Protein AF-A0A7S1E2U8-F1 (afdb_monomer_lite)

Structure (mmCIF, N/CA/C/O backbone):
data_AF-A0A7S1E2U8-F1
#
_entry.id   AF-A0A7S1E2U8-F1
#
loop_
_atom_site.group_PDB
_atom_site.id
_atom_site.type_symbol
_atom_site.label_atom_id
_atom_site.label_alt_id
_atom_site.label_comp_id
_atom_site.label_asym_id
_atom_site.label_entity_id
_atom_site.label_seq_id
_atom_site.pdbx_PDB_ins_code
_atom_site.Cartn_x
_atom_site.Cartn_y
_atom_site.Cartn_z
_atom_site.occupancy
_atom_site.B_iso_or_equiv
_atom_site.auth_seq_id
_atom_site.auth_comp_id
_atom_site.auth_asym_id
_atom_site.auth_atom_id
_atom_site.pdbx_PDB_model_num
ATOM 1 N N . GLY A 1 1 ? -23.450 2.845 14.036 1.00 70.44 1 GLY A N 1
ATOM 2 C CA . GLY A 1 1 ? -24.010 1.656 13.341 1.00 70.44 1 GLY A CA 1
ATOM 3 C C . GLY A 1 1 ? -23.143 1.195 12.178 1.00 70.44 1 GLY A C 1
ATOM 4 O O . GLY A 1 1 ? -22.553 0.125 12.250 1.00 70.44 1 GLY A O 1
ATOM 5 N N . LYS A 1 2 ? -23.015 2.018 11.128 1.00 84.81 2 LYS A N 1
ATOM 6 C CA . LYS A 1 2 ? -22.265 1.685 9.900 1.00 84.81 2 LYS A CA 1
ATOM 7 C C . LYS A 1 2 ? -20.778 1.373 10.136 1.00 84.81 2 LYS A C 1
ATOM 9 O O . LYS A 1 2 ? -20.276 0.412 9.569 1.00 84.81 2 LYS A O 1
ATOM 14 N N . SER A 1 3 ? -20.099 2.111 11.020 1.00 87.44 3 SER A N 1
ATOM 15 C CA . SER A 1 3 ? -18.675 1.881 11.323 1.00 87.44 3 SER A CA 1
ATOM 16 C C . SER A 1 3 ? -18.405 0.516 11.962 1.00 87.44 3 SER A C 1
ATOM 18 O O . SER A 1 3 ? -17.388 -0.097 11.667 1.00 87.44 3 SER A O 1
ATOM 20 N N . LEU A 1 4 ? -19.329 0.004 12.784 1.00 90.25 4 LEU A N 1
ATOM 21 C CA . LEU A 1 4 ? -19.199 -1.335 13.369 1.00 90.25 4 LEU A CA 1
ATOM 22 C C . LEU A 1 4 ? -19.398 -2.431 12.324 1.00 90.25 4 LEU A C 1
ATOM 24 O O . LEU A 1 4 ? -18.662 -3.409 12.330 1.00 90.25 4 LEU A O 1
ATOM 28 N N . MET A 1 5 ? -20.349 -2.252 11.404 1.00 90.88 5 MET A N 1
ATOM 29 C CA . MET A 1 5 ? -20.546 -3.192 10.296 1.00 90.88 5 MET A CA 1
ATOM 30 C C . MET A 1 5 ? -19.328 -3.220 9.368 1.00 90.88 5 MET A C 1
ATOM 32 O O . MET A 1 5 ? -18.879 -4.295 8.983 1.00 90.88 5 MET A O 1
ATOM 36 N N . ALA A 1 6 ? -18.760 -2.052 9.053 1.00 91.44 6 ALA A N 1
ATOM 37 C CA . ALA A 1 6 ? -17.530 -1.957 8.273 1.00 91.44 6 ALA A CA 1
ATOM 38 C C . ALA A 1 6 ? -16.362 -2.655 8.985 1.00 91.44 6 ALA A C 1
ATOM 40 O O . ALA A 1 6 ? -15.695 -3.491 8.385 1.00 91.44 6 ALA A O 1
ATOM 41 N N . LEU A 1 7 ? -16.172 -2.388 10.281 1.00 93.31 7 LEU A N 1
ATOM 42 C CA . LEU A 1 7 ? -15.149 -3.041 11.096 1.00 93.31 7 LEU A CA 1
ATOM 43 C C . LEU A 1 7 ? -15.309 -4.572 11.098 1.00 93.31 7 LEU A C 1
ATOM 45 O O . LEU A 1 7 ? -14.345 -5.299 10.868 1.00 93.31 7 LEU A O 1
ATOM 49 N N . GLN A 1 8 ? -16.530 -5.073 11.306 1.00 92.12 8 GLN A N 1
ATOM 50 C CA . GLN A 1 8 ? -16.828 -6.506 11.261 1.00 92.12 8 GLN A CA 1
ATOM 51 C C . GLN A 1 8 ? -16.516 -7.113 9.888 1.00 92.12 8 GLN A C 1
ATOM 53 O O . GLN A 1 8 ? -15.896 -8.175 9.823 1.00 92.12 8 GLN A O 1
ATOM 58 N N . ALA A 1 9 ? -16.898 -6.440 8.800 1.00 92.75 9 ALA A N 1
ATOM 59 C CA . ALA A 1 9 ? -16.603 -6.890 7.444 1.00 92.75 9 ALA A CA 1
ATOM 60 C C . ALA A 1 9 ? -15.091 -6.968 7.185 1.00 92.75 9 ALA A C 1
ATOM 62 O O . ALA A 1 9 ? -14.627 -7.947 6.606 1.00 92.75 9 ALA A O 1
ATOM 63 N N . LEU A 1 10 ? -14.314 -5.992 7.665 1.00 93.25 10 LEU A N 1
ATOM 64 C CA . LEU A 1 10 ? -12.855 -5.987 7.526 1.00 93.25 10 LEU A CA 1
ATOM 65 C C . LEU A 1 10 ? -12.195 -7.131 8.299 1.00 93.25 10 LEU A C 1
ATOM 67 O O . LEU A 1 10 ? -11.310 -7.792 7.762 1.00 93.25 10 LEU A O 1
ATOM 71 N N . PHE A 1 11 ? -12.656 -7.430 9.516 1.00 91.81 11 PHE A N 1
ATOM 72 C CA . PHE A 1 11 ? -12.164 -8.593 10.257 1.00 91.81 11 PHE A CA 1
ATOM 73 C C . PHE A 1 11 ? -12.470 -9.913 9.550 1.00 91.81 11 PHE A C 1
ATOM 75 O O . PHE A 1 11 ? -11.617 -10.797 9.527 1.00 91.81 11 PHE A O 1
ATOM 82 N N . GLN A 1 12 ? -13.665 -10.064 8.973 1.00 90.69 12 GLN A N 1
ATOM 83 C CA . GLN A 1 12 ? -13.996 -11.270 8.212 1.00 90.69 12 GLN A CA 1
ATOM 84 C C . GLN A 1 12 ? -13.157 -11.371 6.938 1.00 90.69 12 GLN A C 1
ATOM 86 O O . GLN A 1 12 ? -12.592 -12.427 6.668 1.00 90.69 12 GLN A O 1
ATOM 91 N N . ALA A 1 13 ? -12.997 -10.268 6.205 1.00 89.25 13 ALA A N 1
ATOM 92 C CA . ALA A 1 13 ? -12.161 -10.230 5.012 1.00 89.25 13 ALA A CA 1
ATOM 93 C C . ALA A 1 13 ? -10.706 -10.605 5.333 1.00 89.25 13 ALA A C 1
ATOM 95 O O . ALA A 1 13 ? -10.145 -11.464 4.665 1.00 89.25 13 ALA A O 1
ATOM 96 N N . ARG A 1 14 ? -10.128 -10.061 6.413 1.00 87.56 14 ARG A N 1
ATOM 97 C CA . ARG A 1 14 ? -8.764 -10.383 6.866 1.00 87.56 14 ARG A CA 1
ATOM 98 C C . ARG A 1 14 ? -8.596 -11.835 7.336 1.00 87.56 14 ARG A C 1
ATOM 100 O O . ARG A 1 14 ? -7.507 -12.381 7.242 1.00 87.56 14 ARG A O 1
ATOM 107 N N . LYS A 1 15 ? -9.645 -12.477 7.859 1.00 84.94 15 LYS A N 1
ATOM 108 C CA . LYS A 1 15 ? -9.593 -13.909 8.218 1.00 84.94 15 LYS A CA 1
ATOM 109 C C . LYS A 1 15 ? -9.528 -14.815 6.993 1.00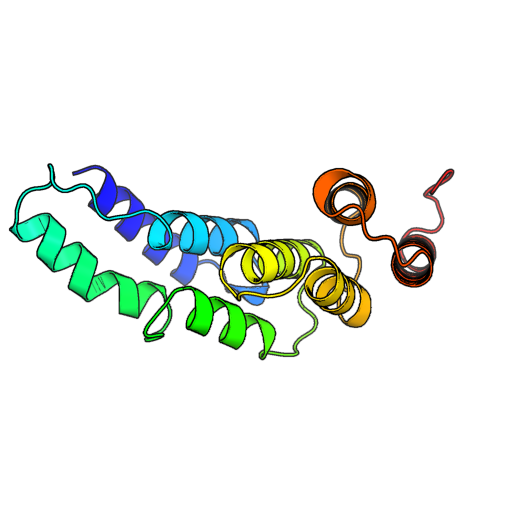 84.94 15 LYS A C 1
ATOM 111 O O . LYS A 1 15 ? -8.941 -15.887 7.065 1.00 84.94 15 LYS A O 1
ATOM 116 N N . VAL A 1 16 ? -10.181 -14.404 5.909 1.00 82.50 16 VAL A N 1
ATOM 117 C CA . VAL A 1 16 ? -10.267 -15.178 4.664 1.00 82.50 16 VAL A CA 1
ATOM 118 C C . VAL A 1 16 ? -9.089 -14.871 3.740 1.00 82.50 16 VAL A C 1
ATOM 120 O O . VAL A 1 16 ? -8.624 -15.752 3.024 1.00 82.50 16 VAL A O 1
ATOM 123 N N . ALA A 1 17 ? -8.594 -13.636 3.770 1.00 75.31 17 ALA A N 1
ATOM 124 C CA . ALA A 1 17 ? -7.516 -13.156 2.928 1.00 75.31 17 ALA A CA 1
ATOM 125 C C . ALA A 1 17 ? -6.250 -12.905 3.750 1.00 75.31 17 ALA A C 1
ATOM 127 O O . ALA A 1 17 ? -6.233 -12.049 4.637 1.00 75.31 17 ALA A O 1
ATOM 128 N N . ALA A 1 18 ? -5.169 -13.604 3.411 1.00 69.44 18 ALA A N 1
ATOM 129 C CA . ALA A 1 18 ? -3.847 -13.217 3.875 1.00 69.44 18 ALA A CA 1
ATOM 130 C C . ALA A 1 18 ? -3.503 -11.828 3.287 1.00 69.44 18 ALA A C 1
ATOM 132 O O . ALA A 1 18 ? -3.752 -11.566 2.107 1.00 69.44 18 ALA A O 1
ATOM 133 N N . ILE A 1 19 ? -3.040 -10.900 4.136 1.00 66.31 19 ILE A N 1
ATOM 134 C CA . ILE A 1 19 ? -2.845 -9.479 3.776 1.00 66.31 19 ILE A CA 1
ATOM 135 C C . ILE A 1 19 ? -1.838 -9.322 2.629 1.00 66.31 19 ILE A C 1
ATOM 137 O O . ILE A 1 19 ? -2.030 -8.486 1.748 1.00 66.31 19 ILE A O 1
ATOM 141 N N . ASP A 1 20 ? -0.805 -10.159 2.617 1.00 64.56 20 ASP A N 1
ATOM 142 C CA . ASP A 1 20 ? 0.212 -10.261 1.567 1.00 64.56 20 ASP A CA 1
ATOM 143 C C . ASP A 1 20 ? -0.383 -10.536 0.169 1.00 64.56 20 ASP A C 1
ATOM 145 O O . ASP A 1 20 ? 0.154 -10.090 -0.848 1.00 64.56 20 ASP A O 1
ATOM 149 N N . ASN A 1 21 ? -1.543 -11.192 0.116 1.00 69.44 21 ASN A N 1
ATOM 150 C CA . ASN A 1 21 ? -2.195 -11.647 -1.107 1.00 69.44 21 ASN A CA 1
ATOM 151 C C . ASN A 1 21 ? -3.436 -10.845 -1.509 1.00 69.44 21 ASN A C 1
ATOM 153 O O . ASN A 1 21 ? -4.037 -11.151 -2.540 1.00 69.44 21 ASN A O 1
ATOM 157 N N . HIS A 1 22 ? -3.834 -9.831 -0.734 1.00 83.31 22 HIS A N 1
ATOM 158 C CA . HIS A 1 22 ? -5.078 -9.109 -0.992 1.00 83.31 22 HIS A CA 1
ATOM 159 C C . HIS A 1 22 ? -4.934 -7.599 -0.786 1.00 83.31 22 HIS A C 1
ATOM 161 O O . HIS A 1 22 ? -5.346 -7.035 0.231 1.00 83.31 22 HIS A O 1
ATOM 167 N N . SER A 1 23 ? -4.417 -6.934 -1.822 1.00 87.88 23 SER A N 1
ATOM 168 C CA . SER A 1 23 ? -4.228 -5.478 -1.882 1.00 87.88 23 SER A CA 1
ATOM 169 C C . SER A 1 23 ? -5.476 -4.692 -1.476 1.00 87.88 23 SER A C 1
ATOM 171 O O . SER A 1 23 ? -5.389 -3.774 -0.670 1.00 87.88 23 SER A O 1
ATOM 173 N N . GLU A 1 24 ? -6.655 -5.0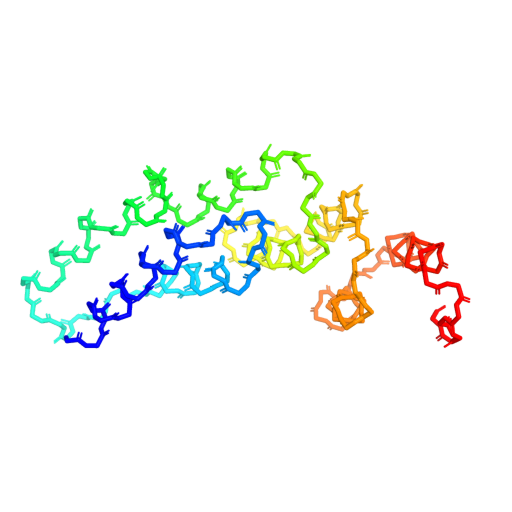95 -1.954 1.00 91.69 24 GLU A N 1
ATOM 174 C CA . GLU A 1 24 ? -7.908 -4.413 -1.621 1.00 91.69 24 GLU A CA 1
ATOM 175 C C . GLU A 1 24 ? -8.249 -4.483 -0.121 1.00 91.69 24 GLU A C 1
ATOM 177 O O . GLU A 1 24 ? -8.693 -3.486 0.450 1.00 91.69 24 GLU A O 1
ATOM 182 N N . VAL A 1 25 ? -8.032 -5.625 0.544 1.00 92.12 25 VAL A N 1
ATOM 183 C CA . VAL A 1 25 ? -8.290 -5.751 1.989 1.00 92.12 25 VAL A CA 1
ATOM 184 C C . VAL A 1 25 ? -7.331 -4.855 2.762 1.00 92.12 25 VAL A C 1
ATOM 186 O O . VAL A 1 25 ? -7.776 -4.127 3.649 1.00 92.12 25 VAL A O 1
ATOM 189 N N . PHE A 1 26 ? -6.049 -4.843 2.387 1.00 93.00 26 PHE A N 1
ATOM 190 C CA . PHE A 1 26 ? -5.067 -3.930 2.966 1.00 93.00 26 PHE A CA 1
ATOM 191 C C . PHE A 1 26 ? -5.488 -2.462 2.796 1.00 93.00 26 PHE A C 1
ATOM 193 O O . PHE A 1 26 ? -5.590 -1.743 3.791 1.00 93.00 26 PHE A O 1
ATOM 200 N N . THR A 1 27 ? -5.815 -2.032 1.571 1.00 93.62 27 THR A N 1
ATOM 201 C CA . THR A 1 27 ? -6.265 -0.662 1.281 1.00 93.62 27 THR A CA 1
ATOM 202 C C . THR A 1 27 ? -7.474 -0.284 2.126 1.00 93.62 27 THR A C 1
ATOM 204 O O . THR A 1 27 ? -7.475 0.768 2.757 1.00 93.62 27 THR A O 1
ATOM 207 N N . ARG A 1 28 ? -8.485 -1.157 2.216 1.00 94.62 28 ARG A N 1
ATOM 208 C CA . ARG A 1 28 ? -9.695 -0.870 2.996 1.00 94.62 28 ARG A CA 1
ATOM 209 C C . ARG A 1 28 ? -9.432 -0.787 4.503 1.00 94.62 28 ARG A C 1
ATOM 211 O O . ARG A 1 28 ? -10.091 0.005 5.173 1.00 94.62 28 ARG A O 1
ATOM 218 N N . ILE A 1 29 ? -8.502 -1.581 5.043 1.00 94.94 29 ILE A N 1
ATOM 219 C CA . ILE A 1 29 ? -8.088 -1.483 6.453 1.00 94.94 29 ILE A CA 1
ATOM 220 C C . ILE A 1 29 ? -7.418 -0.133 6.708 1.00 94.94 29 ILE A C 1
ATOM 222 O O . ILE A 1 29 ? -7.823 0.576 7.629 1.00 94.94 29 ILE A O 1
ATOM 226 N N . VAL A 1 30 ? -6.439 0.233 5.877 1.00 95.19 30 VAL A N 1
ATOM 227 C CA . VAL A 1 30 ? -5.729 1.515 5.979 1.00 95.19 30 VAL A CA 1
ATOM 228 C C . VAL A 1 30 ? -6.719 2.677 5.880 1.00 95.19 30 VAL A C 1
ATOM 230 O O . VAL A 1 30 ? -6.796 3.488 6.799 1.00 95.19 30 VAL A O 1
ATOM 233 N N . ASP A 1 31 ? -7.561 2.704 4.847 1.00 94.62 31 ASP A N 1
ATOM 234 C CA . ASP A 1 31 ? -8.560 3.757 4.638 1.00 94.62 31 ASP A CA 1
ATOM 235 C C . ASP A 1 31 ? -9.540 3.893 5.804 1.00 94.62 31 ASP A C 1
ATOM 237 O O . ASP A 1 31 ? -9.940 5.005 6.157 1.00 94.62 31 ASP A O 1
ATOM 241 N N . PHE A 1 32 ? -9.976 2.770 6.381 1.00 94.75 32 PHE A N 1
ATOM 242 C CA . PHE A 1 32 ? -10.895 2.774 7.512 1.00 94.75 32 PHE A CA 1
ATOM 243 C C . PHE A 1 32 ? -10.224 3.335 8.768 1.00 94.75 32 PHE A C 1
ATOM 245 O O . PHE A 1 32 ? -10.791 4.208 9.423 1.00 94.75 32 PHE A O 1
ATOM 252 N N . CYS A 1 33 ? -9.021 2.857 9.091 1.00 93.81 33 CYS A N 1
ATOM 253 C CA . CYS A 1 33 ? -8.302 3.235 10.306 1.00 93.81 33 CYS A CA 1
ATOM 254 C C . CYS A 1 33 ? -7.674 4.635 10.241 1.00 93.81 33 CYS A C 1
ATOM 256 O O . CYS A 1 33 ? -7.416 5.224 11.287 1.00 93.81 33 CYS A O 1
ATOM 258 N N . SER A 1 34 ? -7.447 5.180 9.045 1.00 91.56 34 SER A N 1
ATOM 259 C CA . SER A 1 34 ? -6.922 6.537 8.852 1.00 91.56 34 SER A CA 1
ATOM 260 C C . SER A 1 34 ? -7.972 7.633 9.018 1.00 91.56 34 SER A C 1
ATOM 262 O O . SER A 1 34 ? -7.627 8.809 9.147 1.00 91.56 34 SER A O 1
ATOM 264 N N . ARG A 1 35 ? -9.263 7.286 8.997 1.00 89.06 35 ARG A N 1
ATOM 265 C CA . ARG A 1 35 ? -10.343 8.261 9.171 1.00 89.06 35 ARG A CA 1
ATOM 266 C C . ARG A 1 35 ? -10.585 8.516 10.659 1.00 89.06 35 ARG A C 1
ATOM 268 O O . ARG A 1 35 ? -10.622 7.562 11.437 1.00 89.06 35 ARG A O 1
ATOM 275 N N . PRO A 1 36 ? -10.812 9.776 11.067 1.00 85.00 36 PRO A N 1
ATOM 276 C CA . PRO A 1 36 ? -11.211 10.060 12.435 1.00 85.00 36 PRO A CA 1
ATOM 277 C C . PRO A 1 36 ? -12.530 9.346 12.745 1.00 85.00 36 PRO A C 1
ATOM 279 O O . PRO A 1 36 ? -13.435 9.292 11.907 1.00 85.00 36 PRO A O 1
ATOM 282 N N . ILE A 1 37 ? -12.637 8.799 13.958 1.00 84.25 37 ILE A N 1
ATOM 283 C CA . ILE A 1 37 ? -13.903 8.256 14.450 1.00 84.25 37 ILE A CA 1
ATOM 284 C C . ILE A 1 37 ? -14.884 9.432 14.547 1.00 84.25 37 ILE A C 1
ATOM 286 O O . ILE A 1 37 ? -14.572 10.395 15.241 1.00 84.25 37 ILE A O 1
ATOM 290 N N . PRO A 1 38 ? -16.047 9.381 13.878 1.00 83.00 38 PRO A N 1
ATOM 291 C CA . PRO A 1 38 ? -17.017 10.464 13.953 1.00 83.00 38 PRO A CA 1
ATOM 292 C C . PRO A 1 38 ? -17.522 10.677 15.387 1.00 83.00 38 PRO A C 1
ATOM 294 O O . PRO A 1 38 ? -17.949 9.723 16.046 1.00 83.00 38 PRO A O 1
ATOM 297 N N . ASP A 1 39 ? -17.521 11.931 15.844 1.00 80.81 39 ASP A N 1
ATOM 298 C CA . ASP A 1 39 ? -17.972 12.313 17.192 1.00 80.81 39 ASP A CA 1
ATOM 299 C C . ASP A 1 39 ? -19.480 12.086 17.406 1.00 80.81 39 ASP A C 1
ATOM 301 O O . ASP A 1 39 ? -19.949 11.998 18.540 1.00 80.81 39 ASP A O 1
ATOM 305 N N . ASP A 1 40 ? -20.243 11.942 16.319 1.00 86.75 40 ASP A N 1
ATOM 306 C CA . ASP A 1 40 ? -21.688 11.698 16.323 1.00 86.75 40 ASP A CA 1
ATOM 307 C C . ASP A 1 40 ? -22.079 10.251 16.687 1.00 86.75 40 ASP A C 1
ATOM 309 O O . ASP A 1 40 ? -23.263 9.937 16.844 1.00 86.75 40 ASP A O 1
ATOM 313 N N . GLN A 1 41 ? -21.107 9.341 16.826 1.00 85.62 41 GLN A N 1
ATOM 314 C CA . GLN A 1 41 ? -21.385 7.960 17.214 1.00 85.62 41 GLN A CA 1
ATOM 315 C C . GLN A 1 41 ? -21.717 7.855 18.712 1.00 85.62 41 GLN A C 1
ATOM 317 O O . GLN A 1 41 ? -21.078 8.518 19.530 1.00 85.62 41 GLN A O 1
ATOM 322 N N . PRO A 1 42 ? -22.628 6.946 19.115 1.00 92.56 42 PRO A N 1
ATOM 323 C CA . PRO A 1 42 ? -22.867 6.651 20.527 1.00 92.56 42 PRO A CA 1
ATOM 324 C C . PRO A 1 42 ? -21.572 6.288 21.271 1.00 92.56 42 PRO A C 1
ATOM 326 O O . PRO A 1 42 ? -20.730 5.578 20.720 1.00 92.56 42 PRO A O 1
ATOM 329 N N . ALA A 1 43 ? -21.444 6.685 22.542 1.00 90.25 43 ALA A N 1
ATOM 330 C CA . ALA A 1 43 ? -20.232 6.463 23.344 1.00 90.25 43 ALA A CA 1
ATOM 331 C C . ALA A 1 43 ? -19.770 4.992 23.362 1.00 90.25 43 ALA A C 1
ATOM 333 O O . ALA A 1 43 ? -18.585 4.710 23.206 1.00 90.25 43 ALA A O 1
ATOM 334 N N . VAL A 1 44 ? -20.715 4.048 23.444 1.00 91.50 44 VAL A N 1
ATOM 335 C CA . VAL A 1 44 ? -20.431 2.603 23.366 1.00 91.50 44 VAL A CA 1
ATOM 336 C C . VAL A 1 44 ? -19.791 2.203 22.033 1.00 91.50 44 VAL A C 1
ATOM 338 O O . VAL A 1 44 ? -18.870 1.395 21.997 1.00 91.50 44 VAL A O 1
ATOM 341 N N . VAL A 1 45 ? -20.232 2.797 20.922 1.00 91.44 45 VAL A N 1
ATOM 342 C CA . VAL A 1 45 ? -19.671 2.527 19.593 1.00 91.44 45 VAL A CA 1
ATOM 343 C C . VAL A 1 45 ? -18.255 3.081 19.503 1.00 91.44 45 VAL A C 1
ATOM 345 O O . VAL A 1 45 ? -17.371 2.398 18.995 1.00 91.44 45 VAL A O 1
ATOM 348 N N . GLN A 1 46 ? -18.026 4.290 20.019 1.00 90.31 46 GLN A N 1
ATOM 349 C CA . GLN A 1 46 ? -16.690 4.883 20.050 1.00 90.31 46 GLN A CA 1
ATOM 350 C C . GLN A 1 46 ? -15.720 4.042 20.882 1.00 90.31 46 GLN A C 1
ATOM 352 O O . GLN A 1 46 ? -14.585 3.831 20.461 1.00 90.31 46 GLN A O 1
ATOM 357 N N . GLN A 1 47 ? -16.169 3.532 22.032 1.00 91.62 47 GLN A N 1
ATOM 358 C CA . GLN A 1 47 ? -15.370 2.646 22.873 1.00 91.62 47 GLN A CA 1
ATOM 359 C C . GLN A 1 47 ? -14.996 1.355 22.131 1.00 91.62 47 GLN A C 1
ATOM 361 O O . GLN A 1 47 ? -13.814 1.031 22.045 1.00 91.62 47 GLN A O 1
ATOM 366 N N . VAL A 1 48 ? -15.967 0.678 21.507 1.00 93.50 48 VAL A N 1
ATOM 367 C CA . VAL A 1 48 ? -15.704 -0.541 20.721 1.00 93.50 48 VAL A CA 1
ATOM 368 C C . VAL A 1 48 ? -14.720 -0.269 19.582 1.00 93.50 48 VAL A C 1
ATOM 370 O O . VAL A 1 48 ? -13.793 -1.045 19.373 1.00 93.50 48 VAL A O 1
ATOM 373 N N . LEU A 1 49 ? -14.875 0.837 18.847 1.00 91.88 49 LEU A N 1
ATOM 374 C CA . LEU A 1 49 ? -13.943 1.191 17.772 1.00 91.88 49 LEU A CA 1
ATOM 375 C C . LEU A 1 49 ? -12.519 1.395 18.309 1.00 91.88 49 LEU A C 1
ATOM 377 O O . LEU A 1 49 ? -11.579 0.838 17.746 1.00 91.88 49 LEU A O 1
ATOM 381 N N . LYS A 1 50 ? -12.359 2.130 19.415 1.00 89.69 50 LYS A N 1
ATOM 382 C CA . LYS A 1 50 ? -11.051 2.371 20.046 1.00 89.69 50 LYS A CA 1
ATOM 383 C C . LYS A 1 50 ? -10.373 1.077 20.503 1.00 89.69 50 LYS A C 1
ATOM 385 O O . LYS A 1 50 ? -9.168 0.941 20.335 1.00 89.69 50 LYS A O 1
ATOM 390 N N . GLU A 1 51 ? -11.133 0.129 21.041 1.00 91.62 51 GLU A N 1
ATOM 391 C CA . GLU A 1 51 ? -10.600 -1.152 21.521 1.00 91.62 51 GLU A CA 1
ATOM 392 C C . GLU A 1 51 ? -10.240 -2.113 20.377 1.00 91.62 51 GLU A C 1
ATOM 394 O O . GLU A 1 51 ? -9.277 -2.871 20.480 1.00 91.62 51 GLU A O 1
ATOM 399 N N . GLN A 1 52 ? -10.994 -2.091 19.274 1.00 93.00 52 GLN A N 1
ATOM 400 C CA . GLN A 1 52 ? -10.859 -3.078 18.196 1.00 93.00 52 GLN A CA 1
ATOM 401 C C . GLN A 1 52 ? -9.957 -2.627 17.038 1.00 93.00 52 GLN A C 1
ATOM 403 O O . GLN A 1 52 ? -9.396 -3.479 16.349 1.00 93.00 52 GLN A O 1
ATOM 408 N N . ILE A 1 53 ? -9.775 -1.319 16.816 1.00 93.25 53 ILE A N 1
ATOM 409 C CA . ILE A 1 53 ? -8.854 -0.802 15.785 1.00 93.25 53 ILE A CA 1
ATOM 410 C C . ILE A 1 53 ? -7.427 -1.352 15.957 1.00 93.25 53 ILE A C 1
ATOM 412 O O . ILE A 1 53 ? -6.889 -1.849 14.968 1.00 93.25 53 ILE A O 1
ATOM 416 N N . PRO A 1 54 ? -6.823 -1.364 17.164 1.00 92.12 54 PRO A N 1
ATOM 417 C CA . PRO A 1 54 ? -5.495 -1.944 17.350 1.00 92.12 54 PRO A CA 1
ATOM 418 C C . PRO A 1 54 ? -5.431 -3.410 16.920 1.00 92.12 54 PRO A C 1
ATOM 420 O O . PRO A 1 54 ? -4.477 -3.818 16.273 1.00 92.12 54 PRO A O 1
ATOM 423 N N . VAL A 1 55 ? -6.466 -4.207 17.197 1.00 92.31 55 VAL A N 1
ATOM 424 C CA . VAL A 1 55 ? -6.521 -5.616 16.770 1.00 92.31 55 VAL A CA 1
ATOM 425 C C . VAL A 1 55 ? -6.573 -5.718 15.241 1.00 92.31 55 VAL A C 1
ATOM 427 O O . VAL A 1 55 ? -5.855 -6.526 14.643 1.00 92.31 55 VAL A O 1
ATOM 430 N N . LEU A 1 56 ? -7.366 -4.861 14.586 1.00 91.62 56 LEU A N 1
ATOM 431 C CA . LEU A 1 56 ? -7.433 -4.806 13.123 1.00 91.62 56 LEU A CA 1
ATOM 432 C C . LEU A 1 56 ? -6.086 -4.410 12.502 1.00 91.62 56 LEU A C 1
ATOM 434 O O . LEU A 1 56 ? -5.724 -4.959 11.463 1.00 91.62 56 LEU A O 1
ATOM 438 N N . LEU A 1 57 ? -5.327 -3.544 13.174 1.00 92.75 57 LEU A N 1
ATOM 439 C CA . LEU A 1 57 ? -3.969 -3.127 12.815 1.00 92.75 57 LEU A CA 1
ATOM 440 C C . LEU A 1 57 ? -2.877 -4.074 13.342 1.00 92.75 57 LEU A C 1
ATOM 442 O O . LEU A 1 57 ? -1.706 -3.715 13.378 1.00 92.75 57 LEU A O 1
ATOM 446 N N . ASN A 1 58 ? -3.236 -5.292 13.751 1.00 89.38 58 ASN A N 1
ATOM 447 C CA . ASN A 1 58 ? -2.283 -6.295 14.232 1.00 89.38 58 ASN A CA 1
ATOM 448 C C . ASN A 1 58 ? -1.484 -5.858 15.474 1.00 89.38 58 ASN A C 1
ATOM 450 O O . ASN A 1 58 ? -0.277 -6.061 15.557 1.00 89.38 58 ASN A O 1
ATOM 454 N N . HIS A 1 59 ? -2.169 -5.244 16.435 1.00 89.38 59 HIS A N 1
ATOM 455 C CA . HIS A 1 59 ? -1.621 -4.643 17.654 1.00 89.38 59 HIS A CA 1
ATOM 456 C C . HIS A 1 59 ? -0.698 -3.441 17.428 1.00 89.38 59 HIS A C 1
ATOM 458 O O . HIS A 1 59 ? -0.141 -2.918 18.395 1.00 89.38 59 HIS A O 1
ATOM 464 N N . ALA A 1 60 ? -0.566 -2.962 16.190 1.00 88.50 60 ALA A N 1
ATOM 465 C CA . ALA A 1 60 ? 0.144 -1.728 15.919 1.00 88.50 60 ALA A CA 1
ATOM 466 C C . ALA A 1 60 ? -0.560 -0.547 16.600 1.00 88.50 60 ALA A C 1
ATOM 468 O O . ALA A 1 60 ? -1.792 -0.449 16.618 1.00 88.50 60 ALA A O 1
ATOM 469 N N . SER A 1 61 ? 0.241 0.355 17.168 1.00 85.69 61 SER A N 1
ATOM 470 C CA . SER A 1 61 ? -0.275 1.507 17.909 1.00 85.69 61 SER A CA 1
ATOM 471 C C . SER A 1 61 ? -0.882 2.571 16.990 1.00 85.69 61 SER A C 1
ATOM 473 O O . SER A 1 61 ? -1.725 3.363 17.412 1.00 85.69 61 SER A O 1
ATOM 475 N N . SER A 1 62 ? -0.489 2.559 15.714 1.00 91.56 62 SER A N 1
ATOM 476 C CA . SER A 1 62 ? -0.927 3.499 14.692 1.00 91.56 62 SER A CA 1
ATOM 477 C C . SER A 1 62 ? -1.008 2.841 13.311 1.00 91.56 62 SER A C 1
ATOM 479 O O . SER A 1 62 ? -0.432 1.778 13.069 1.00 91.56 62 SER A O 1
ATOM 481 N N . VAL A 1 63 ? -1.693 3.506 12.372 1.00 94.44 63 VAL A N 1
ATOM 482 C CA . VAL A 1 63 ? -1.703 3.093 10.957 1.00 94.44 63 VAL A CA 1
ATOM 483 C C . VAL A 1 63 ? -0.293 3.133 10.365 1.00 94.44 63 VAL A C 1
ATOM 485 O O . VAL A 1 63 ? 0.062 2.253 9.591 1.00 94.44 63 VAL A O 1
ATOM 488 N N . SER A 1 64 ? 0.529 4.113 10.754 1.00 94.00 64 SER A N 1
ATOM 489 C CA . SER A 1 64 ? 1.914 4.223 10.283 1.00 94.00 64 SER A CA 1
ATOM 490 C C . SER A 1 64 ? 2.741 3.000 10.686 1.00 94.00 64 SER A C 1
ATOM 492 O O . SER A 1 64 ? 3.391 2.392 9.838 1.00 94.00 64 SER A O 1
ATOM 494 N N . ASP A 1 65 ? 2.644 2.574 11.948 1.00 93.56 65 ASP A N 1
ATOM 495 C CA . ASP A 1 65 ? 3.336 1.378 12.443 1.00 93.56 65 ASP A CA 1
ATOM 496 C C . ASP A 1 65 ? 2.893 0.118 11.694 1.00 93.56 65 ASP A C 1
ATOM 498 O O . ASP A 1 65 ? 3.731 -0.687 11.297 1.00 93.56 65 ASP A O 1
ATOM 502 N N . PHE A 1 66 ? 1.587 -0.026 11.452 1.00 93.19 66 PHE A N 1
ATOM 503 C CA . PHE A 1 66 ? 1.027 -1.146 10.696 1.00 93.19 66 PHE A CA 1
ATOM 504 C C . PHE A 1 66 ? 1.531 -1.179 9.247 1.00 93.19 66 PHE A C 1
ATOM 506 O O . PHE A 1 66 ? 1.958 -2.218 8.748 1.00 93.19 66 PHE A O 1
ATOM 513 N N . VAL A 1 67 ? 1.519 -0.036 8.560 1.00 93.19 67 VAL A N 1
ATOM 514 C CA . VAL A 1 67 ? 2.015 0.058 7.180 1.00 93.19 67 VAL A CA 1
ATOM 515 C C . VAL A 1 67 ? 3.513 -0.250 7.130 1.00 93.19 67 VAL A C 1
ATOM 517 O O . VAL A 1 67 ? 3.956 -0.998 6.260 1.00 93.19 67 VAL A O 1
ATOM 520 N N . ASN A 1 68 ? 4.292 0.274 8.079 1.00 92.00 68 ASN A N 1
ATOM 521 C CA . ASN A 1 68 ? 5.726 0.009 8.168 1.00 92.00 68 ASN A CA 1
ATOM 522 C C . ASN A 1 68 ? 6.027 -1.461 8.486 1.00 92.00 68 ASN A C 1
ATOM 524 O O . ASN A 1 68 ? 6.979 -2.005 7.927 1.00 92.00 68 ASN A O 1
ATOM 528 N N . SER A 1 69 ? 5.229 -2.122 9.332 1.00 90.69 69 SER A N 1
ATOM 529 C CA . SER A 1 69 ? 5.420 -3.545 9.626 1.00 90.69 69 SER A CA 1
ATOM 530 C C . SER A 1 69 ? 5.148 -4.404 8.393 1.00 90.69 69 SER A C 1
ATOM 532 O O . SER A 1 69 ? 5.986 -5.226 8.039 1.00 90.69 69 SER A O 1
ATOM 534 N N . VAL A 1 70 ? 4.051 -4.144 7.672 1.00 89.69 70 VAL A N 1
ATOM 535 C CA . VAL A 1 70 ? 3.729 -4.850 6.418 1.00 89.69 70 VAL A CA 1
ATOM 536 C C . VAL A 1 70 ? 4.782 -4.576 5.337 1.00 89.69 70 VAL A C 1
ATOM 538 O O . VAL A 1 70 ? 5.120 -5.461 4.557 1.00 89.69 70 VAL A O 1
ATOM 541 N N . ALA A 1 71 ? 5.354 -3.371 5.287 1.00 88.69 71 ALA A N 1
ATOM 542 C CA . ALA A 1 71 ? 6.457 -3.064 4.376 1.00 88.69 71 ALA A CA 1
ATOM 543 C C . ALA A 1 71 ? 7.767 -3.792 4.753 1.00 88.69 71 ALA A C 1
ATOM 545 O O . ALA A 1 71 ? 8.590 -4.081 3.881 1.00 88.69 71 ALA A O 1
ATOM 546 N N . ALA A 1 72 ? 7.978 -4.069 6.045 1.00 87.38 72 ALA A N 1
ATOM 547 C CA . ALA A 1 72 ? 9.152 -4.769 6.567 1.00 87.38 72 ALA A CA 1
ATOM 548 C C . ALA A 1 72 ? 9.070 -6.297 6.416 1.00 87.38 72 ALA A C 1
ATOM 550 O O . ALA A 1 72 ? 10.106 -6.966 6.443 1.00 87.38 72 ALA A O 1
ATOM 551 N N . GLU A 1 73 ? 7.874 -6.846 6.215 1.00 81.38 73 GLU A N 1
ATOM 552 C CA . GLU A 1 73 ? 7.646 -8.226 5.786 1.00 81.38 73 GLU A CA 1
ATOM 553 C C . GLU A 1 73 ? 8.126 -8.365 4.325 1.00 81.38 73 GLU A C 1
ATOM 555 O O . GLU A 1 73 ? 7.359 -8.286 3.371 1.00 81.38 73 GLU A O 1
ATOM 560 N N . LYS A 1 74 ? 9.453 -8.489 4.15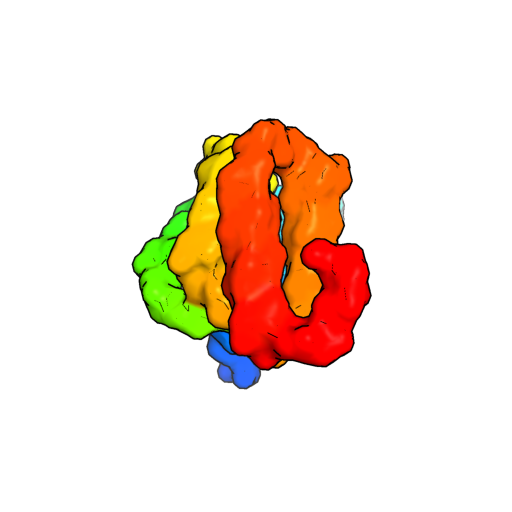2 1.00 60.50 74 LYS A N 1
ATOM 561 C CA . LYS A 1 74 ? 10.220 -8.485 2.883 1.00 60.50 74 LYS A CA 1
ATOM 562 C C . LYS A 1 74 ? 9.871 -9.607 1.889 1.00 60.50 74 LYS A C 1
ATOM 564 O O . LYS A 1 74 ? 10.621 -9.808 0.933 1.00 60.50 74 LYS A O 1
ATOM 569 N N . GLU A 1 75 ? 8.796 -10.354 2.103 1.00 61.00 75 GLU A N 1
ATOM 570 C CA . GLU A 1 75 ? 8.350 -11.354 1.137 1.00 61.00 75 GLU A CA 1
ATOM 571 C C . GLU A 1 75 ? 7.984 -10.686 -0.196 1.00 61.00 75 GLU A C 1
ATOM 573 O O . GLU A 1 75 ? 7.675 -9.489 -0.256 1.00 61.00 75 GLU A O 1
ATOM 578 N N . GLN A 1 76 ? 8.081 -11.453 -1.285 1.00 66.38 76 GLN A N 1
ATOM 579 C CA . GLN A 1 76 ? 7.693 -11.038 -2.635 1.00 66.38 76 GLN A CA 1
ATOM 580 C C . GLN A 1 76 ? 6.177 -10.816 -2.687 1.00 66.38 76 GLN A C 1
ATOM 582 O O . GLN A 1 76 ? 5.403 -11.627 -3.183 1.00 66.38 76 GLN A O 1
ATOM 587 N N . GLN A 1 77 ? 5.744 -9.691 -2.133 1.00 82.44 77 GLN A N 1
ATOM 588 C CA . GLN A 1 77 ? 4.403 -9.173 -2.308 1.00 82.44 77 GLN A CA 1
ATOM 589 C C . GLN A 1 77 ? 4.176 -8.943 -3.803 1.00 82.44 77 GLN A C 1
ATOM 591 O O . GLN A 1 77 ? 4.997 -8.322 -4.491 1.00 82.44 77 GLN A O 1
ATOM 596 N N . LYS A 1 78 ? 3.022 -9.400 -4.288 1.00 86.38 78 LYS A N 1
ATOM 597 C CA . LYS A 1 78 ? 2.559 -9.134 -5.651 1.00 86.38 78 LYS A CA 1
ATOM 598 C C . LYS A 1 78 ? 2.520 -7.633 -5.930 1.00 86.38 78 LYS A C 1
ATOM 600 O O . LYS A 1 78 ? 2.335 -6.831 -5.006 1.00 86.38 78 LYS A O 1
ATOM 605 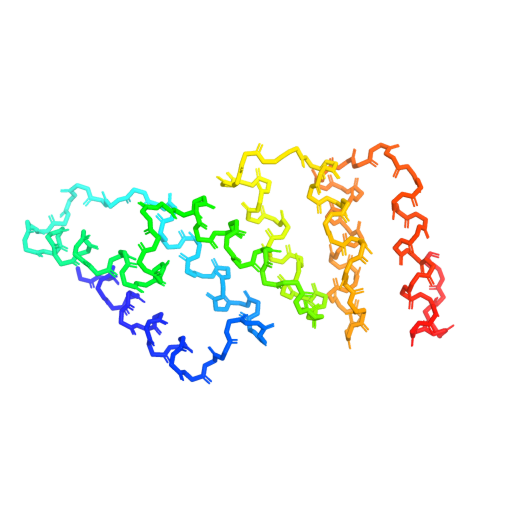N N . CYS A 1 79 ? 2.636 -7.249 -7.203 1.00 89.56 79 CYS A N 1
ATOM 606 C CA . CYS A 1 79 ? 2.626 -5.844 -7.616 1.00 89.56 79 CYS A CA 1
ATOM 607 C C . CYS A 1 79 ? 1.443 -5.071 -7.019 1.00 89.56 79 CYS A C 1
ATOM 609 O O . CYS A 1 79 ? 1.639 -3.986 -6.473 1.00 89.56 79 CYS A O 1
ATOM 611 N N . ALA A 1 80 ? 0.233 -5.640 -7.053 1.00 89.75 80 ALA A N 1
ATOM 612 C CA . ALA A 1 80 ? -0.960 -4.999 -6.500 1.00 89.75 80 ALA A CA 1
ATOM 613 C C . ALA A 1 80 ? -0.825 -4.678 -4.998 1.00 89.75 80 ALA A C 1
ATOM 615 O O . ALA A 1 80 ? -1.165 -3.575 -4.562 1.00 89.75 80 ALA A O 1
ATOM 616 N N . THR A 1 81 ? -0.311 -5.622 -4.202 1.00 89.62 81 THR A N 1
ATOM 617 C CA . THR A 1 81 ? -0.118 -5.435 -2.756 1.00 89.62 81 THR A CA 1
ATOM 618 C C . THR A 1 81 ? 0.979 -4.413 -2.489 1.00 89.62 81 THR A C 1
ATOM 620 O O . THR A 1 81 ? 0.759 -3.482 -1.716 1.00 89.62 81 THR A O 1
ATOM 623 N N . ARG A 1 82 ? 2.130 -4.498 -3.175 1.00 91.19 82 ARG A N 1
ATOM 624 C CA . ARG A 1 82 ? 3.195 -3.494 -3.004 1.00 91.19 82 ARG A CA 1
ATOM 625 C C . ARG A 1 82 ? 2.754 -2.106 -3.410 1.00 91.19 82 ARG A C 1
ATOM 627 O O . ARG A 1 82 ? 3.155 -1.152 -2.755 1.00 91.19 82 ARG A O 1
ATOM 634 N N . LEU A 1 83 ? 1.944 -1.974 -4.456 1.00 92.88 83 LEU A N 1
ATOM 635 C CA . LEU A 1 83 ? 1.409 -0.682 -4.862 1.00 92.88 83 LEU A CA 1
ATOM 636 C C . LEU A 1 83 ? 0.512 -0.092 -3.772 1.00 92.88 83 LEU A C 1
ATOM 638 O O . LEU A 1 83 ? 0.660 1.080 -3.429 1.00 92.88 83 LEU A O 1
ATOM 642 N N . ALA A 1 84 ? -0.362 -0.908 -3.179 1.00 93.38 84 ALA A N 1
ATOM 643 C CA . ALA A 1 84 ? -1.189 -0.484 -2.056 1.00 93.38 84 ALA A CA 1
ATOM 644 C C . ALA A 1 84 ? -0.337 -0.068 -0.841 1.00 93.38 84 ALA A C 1
ATOM 646 O O . ALA A 1 84 ? -0.563 1.001 -0.271 1.00 93.38 84 ALA A O 1
ATOM 647 N N . VAL A 1 85 ? 0.686 -0.854 -0.490 1.00 93.19 85 VAL A N 1
ATOM 648 C CA . VAL A 1 85 ? 1.629 -0.536 0.597 1.00 93.19 85 VAL A CA 1
ATOM 649 C C . VAL A 1 85 ? 2.417 0.739 0.291 1.00 93.19 85 VAL A C 1
ATOM 651 O O . VAL A 1 85 ? 2.545 1.595 1.158 1.00 93.19 85 VAL A O 1
ATOM 654 N N . ALA A 1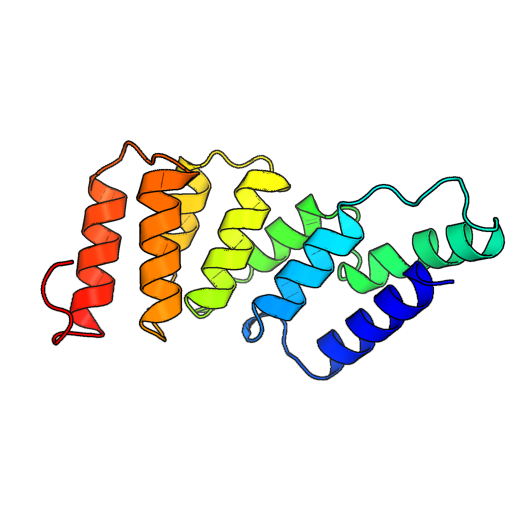 86 ? 2.893 0.923 -0.940 1.00 93.38 86 ALA A N 1
ATOM 655 C CA . ALA A 1 86 ? 3.645 2.104 -1.350 1.00 93.38 86 ALA A CA 1
ATOM 656 C C . ALA A 1 86 ? 2.788 3.382 -1.279 1.00 93.38 86 ALA A C 1
ATOM 658 O O . ALA A 1 86 ? 3.238 4.395 -0.740 1.00 93.38 86 ALA A O 1
ATOM 659 N N . LYS A 1 87 ? 1.524 3.323 -1.726 1.00 94.62 87 LYS A N 1
ATOM 660 C CA . LYS A 1 87 ? 0.549 4.412 -1.531 1.00 94.62 87 LYS A CA 1
ATOM 661 C C . LYS A 1 87 ? 0.350 4.719 -0.047 1.00 94.62 87 LYS A C 1
ATOM 663 O O . LYS A 1 87 ? 0.452 5.880 0.349 1.00 94.62 87 LYS A O 1
ATOM 668 N N . ALA A 1 88 ? 0.160 3.696 0.783 1.00 94.94 88 ALA A N 1
ATOM 669 C CA . ALA A 1 88 ? -0.008 3.874 2.222 1.00 94.94 88 ALA A CA 1
ATOM 670 C C . ALA A 1 88 ? 1.254 4.430 2.913 1.00 94.94 88 ALA A C 1
ATOM 672 O O . ALA A 1 88 ? 1.143 5.255 3.817 1.00 94.94 88 ALA A O 1
ATOM 673 N N . LEU A 1 89 ? 2.459 4.047 2.478 1.00 94.12 89 LEU A N 1
ATOM 674 C CA . LEU A 1 89 ? 3.724 4.598 2.982 1.00 94.12 89 LEU A CA 1
ATOM 675 C C . LEU A 1 89 ? 3.827 6.099 2.698 1.00 94.12 89 LEU A C 1
ATOM 677 O O . LEU A 1 89 ? 4.219 6.863 3.581 1.00 94.12 89 LEU A O 1
ATOM 681 N N . CYS A 1 90 ? 3.431 6.518 1.495 1.00 93.25 90 CYS A N 1
ATOM 682 C CA . CYS A 1 90 ? 3.406 7.927 1.116 1.00 93.25 90 CYS A CA 1
ATOM 683 C C . CYS A 1 90 ? 2.354 8.725 1.909 1.00 93.25 90 CYS A C 1
ATOM 685 O O . CYS A 1 90 ? 2.593 9.873 2.274 1.00 93.25 90 CYS A O 1
ATOM 687 N N . GLN A 1 91 ? 1.188 8.131 2.183 1.00 91.88 91 GLN A N 1
ATOM 688 C CA . GLN A 1 91 ? 0.062 8.816 2.833 1.00 91.88 91 GLN A CA 1
ATOM 689 C C . GLN A 1 91 ? 0.141 8.827 4.367 1.00 91.88 91 GLN A C 1
ATOM 691 O O . GLN A 1 91 ? -0.253 9.804 5.001 1.00 91.88 91 GLN A O 1
ATOM 696 N N . HIS A 1 92 ? 0.625 7.743 4.972 1.00 91.62 92 HIS A N 1
ATOM 697 C CA . HIS A 1 92 ? 0.554 7.505 6.420 1.00 91.62 92 HIS A CA 1
ATOM 698 C C . HIS A 1 92 ? 1.905 7.157 7.043 1.00 91.62 92 HIS A C 1
ATOM 700 O O . HIS A 1 92 ? 2.147 7.475 8.206 1.00 91.62 92 HIS A O 1
ATOM 706 N N . GLY A 1 93 ? 2.799 6.530 6.276 1.00 81.88 93 GLY A N 1
ATOM 707 C CA . GLY A 1 93 ? 4.150 6.181 6.723 1.00 81.88 93 GLY A CA 1
ATOM 708 C C . GLY A 1 93 ? 5.109 7.374 6.813 1.00 81.88 93 GLY A C 1
ATOM 709 O O . GLY A 1 93 ? 6.213 7.224 7.328 1.00 81.88 93 GLY A O 1
ATOM 710 N N . GLY A 1 94 ? 4.712 8.549 6.307 1.00 81.12 94 GLY A N 1
ATOM 711 C CA . GLY A 1 94 ? 5.559 9.745 6.263 1.00 81.12 94 GLY A CA 1
ATOM 712 C C . GLY A 1 94 ? 6.706 9.644 5.254 1.00 81.12 94 GLY A C 1
ATOM 713 O O . GLY A 1 94 ? 7.680 10.388 5.358 1.00 81.12 94 GLY A O 1
ATOM 714 N N . LYS A 1 95 ? 6.618 8.709 4.299 1.00 88.19 95 LYS A N 1
ATOM 715 C CA . LYS A 1 95 ? 7.609 8.539 3.236 1.00 88.19 95 LYS A CA 1
ATOM 716 C C . LYS A 1 95 ? 7.385 9.535 2.111 1.00 88.19 95 LYS A C 1
ATOM 718 O O . LYS A 1 95 ? 6.249 9.842 1.756 1.00 88.19 95 LYS A O 1
ATOM 723 N N . SER A 1 96 ? 8.477 10.011 1.523 1.00 92.94 96 SER A N 1
ATOM 724 C CA . SER A 1 96 ? 8.405 10.792 0.290 1.00 92.94 96 SER A CA 1
ATOM 725 C C . SER A 1 96 ? 7.902 9.929 -0.879 1.00 92.94 96 SER A C 1
ATOM 727 O O . SER A 1 96 ? 8.104 8.708 -0.874 1.00 92.94 96 SER A O 1
ATOM 729 N N . PRO A 1 97 ? 7.303 10.539 -1.920 1.00 92.94 97 PRO A N 1
ATOM 730 C CA . PRO A 1 97 ? 6.905 9.807 -3.122 1.00 92.94 97 PRO A CA 1
ATOM 731 C C . PRO A 1 97 ? 8.063 9.021 -3.762 1.00 92.94 97 PRO A C 1
ATOM 733 O O . PRO A 1 97 ? 7.868 7.901 -4.224 1.00 92.94 97 PRO A O 1
ATOM 736 N N . THR A 1 98 ? 9.291 9.553 -3.715 1.00 93.38 98 THR A N 1
ATOM 737 C CA . THR A 1 98 ? 10.497 8.869 -4.211 1.00 93.38 98 THR A CA 1
ATOM 738 C C . THR A 1 98 ? 10.853 7.633 -3.382 1.00 93.38 98 THR A C 1
ATOM 740 O O . THR A 1 98 ? 11.156 6.582 -3.943 1.00 93.38 98 THR A O 1
ATOM 743 N N . GLU A 1 99 ? 10.786 7.704 -2.049 1.00 92.06 99 GLU A N 1
ATOM 744 C CA . GLU A 1 99 ? 11.017 6.530 -1.192 1.00 92.06 99 GLU A CA 1
ATOM 745 C C . GLU A 1 99 ? 9.947 5.447 -1.404 1.00 92.06 99 GLU A C 1
ATOM 747 O O . GLU A 1 99 ? 10.267 4.257 -1.446 1.00 92.06 99 GLU A O 1
ATOM 752 N N . ALA A 1 100 ? 8.682 5.845 -1.572 1.00 92.25 100 ALA A N 1
ATOM 753 C CA . ALA A 1 100 ? 7.589 4.924 -1.882 1.00 92.25 100 ALA A CA 1
ATOM 754 C C . ALA A 1 100 ? 7.775 4.263 -3.261 1.00 92.25 100 ALA A C 1
ATOM 756 O O . ALA A 1 100 ? 7.589 3.051 -3.401 1.00 92.25 100 ALA A O 1
ATOM 757 N N . ALA A 1 101 ? 8.219 5.029 -4.262 1.00 92.81 101 ALA A N 1
ATOM 758 C CA . ALA A 1 101 ? 8.582 4.517 -5.579 1.00 92.81 101 ALA A CA 1
ATOM 759 C C . ALA A 1 101 ? 9.725 3.497 -5.502 1.00 92.81 101 ALA A C 1
ATOM 761 O O . ALA A 1 101 ? 9.617 2.406 -6.061 1.00 92.81 101 ALA A O 1
ATOM 762 N N . GLN A 1 102 ? 10.784 3.793 -4.746 1.00 93.19 102 GLN A N 1
ATOM 763 C CA . GLN A 1 102 ? 11.894 2.863 -4.531 1.00 93.19 102 GLN A CA 1
ATOM 764 C C . GLN A 1 102 ? 11.419 1.546 -3.900 1.00 93.19 102 GLN A C 1
ATOM 766 O O . GLN A 1 102 ? 11.849 0.464 -4.315 1.00 93.19 102 GLN A O 1
ATOM 771 N N . PHE A 1 103 ? 10.518 1.613 -2.913 1.00 91.62 103 PHE A N 1
ATOM 772 C CA . PHE A 1 103 ? 9.907 0.424 -2.320 1.00 91.62 103 PHE A CA 1
ATOM 773 C C . PHE A 1 103 ? 9.139 -0.386 -3.370 1.00 91.62 103 PHE A C 1
ATOM 775 O O . PHE A 1 103 ? 9.347 -1.596 -3.473 1.00 91.62 103 PHE A O 1
ATOM 782 N N . LEU A 1 104 ? 8.288 0.254 -4.172 1.00 90.56 104 LEU A N 1
ATOM 783 C CA . LEU A 1 104 ? 7.516 -0.424 -5.211 1.00 90.56 104 LEU A CA 1
ATOM 784 C C . LEU A 1 104 ? 8.437 -1.134 -6.215 1.00 90.56 104 LEU A C 1
ATOM 786 O O . LEU A 1 104 ? 8.322 -2.341 -6.408 1.00 90.56 104 LEU A O 1
ATOM 790 N N . VAL A 1 105 ? 9.408 -0.410 -6.772 1.00 89.94 105 VAL A N 1
ATOM 791 C CA . VAL A 1 105 ? 10.280 -0.889 -7.855 1.00 89.94 105 VAL A CA 1
ATOM 792 C C . VAL A 1 105 ? 11.254 -1.977 -7.395 1.00 89.94 105 VAL A C 1
ATOM 794 O O . VAL A 1 105 ? 11.511 -2.922 -8.136 1.00 89.94 105 VAL A O 1
ATOM 797 N N . SER A 1 106 ? 11.803 -1.879 -6.181 1.00 87.69 106 SER A N 1
ATOM 798 C CA . SER A 1 106 ? 12.855 -2.800 -5.717 1.00 87.69 106 SER A CA 1
ATOM 799 C C . SER A 1 106 ? 12.376 -4.236 -5.496 1.00 87.69 106 SER A C 1
ATOM 801 O O . SER A 1 106 ? 13.138 -5.167 -5.762 1.00 87.69 106 SER A O 1
ATOM 803 N N . GLY A 1 107 ? 11.129 -4.424 -5.056 1.00 76.06 107 GLY A N 1
ATOM 804 C CA . GLY A 1 107 ? 10.631 -5.724 -4.594 1.00 76.06 107 GLY A CA 1
ATOM 805 C C . GLY A 1 107 ? 9.339 -6.218 -5.238 1.00 76.06 107 GLY A C 1
ATOM 806 O O . GLY A 1 107 ? 8.895 -7.300 -4.875 1.00 76.06 107 GLY A O 1
ATOM 807 N N . ALA A 1 108 ? 8.711 -5.458 -6.144 1.00 76.06 108 ALA A N 1
ATOM 808 C CA . ALA A 1 108 ? 7.500 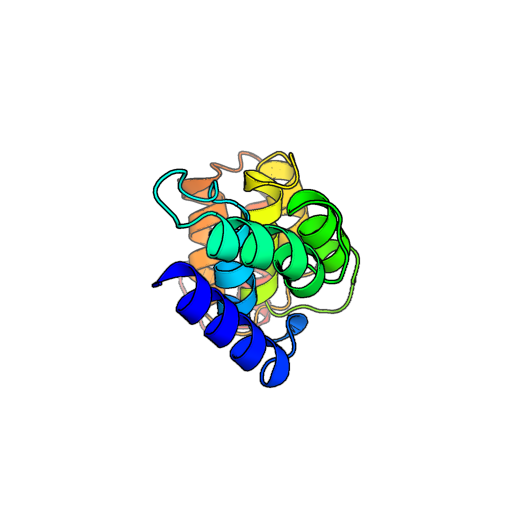-5.926 -6.818 1.00 76.06 108 ALA A CA 1
ATOM 809 C C . ALA A 1 108 ? 7.831 -6.999 -7.848 1.00 76.06 108 ALA A C 1
ATOM 811 O O . ALA A 1 108 ? 8.672 -6.787 -8.726 1.00 76.06 108 ALA A O 1
ATOM 812 N N . GLU A 1 109 ? 7.114 -8.114 -7.756 1.00 81.12 109 GLU A N 1
ATOM 813 C CA . GLU A 1 109 ? 6.961 -9.053 -8.856 1.00 81.12 109 GLU A CA 1
ATOM 814 C C . GLU A 1 109 ? 5.759 -8.600 -9.701 1.00 81.12 109 GLU A C 1
ATOM 816 O O . GLU A 1 109 ? 4.632 -8.562 -9.187 1.00 81.12 109 GLU A O 1
ATOM 821 N N . PRO A 1 110 ? 5.975 -8.187 -10.964 1.00 84.38 110 PRO A N 1
ATOM 822 C CA . PRO A 1 110 ? 4.886 -7.909 -11.891 1.00 84.38 110 PRO A CA 1
ATOM 823 C C . PRO A 1 110 ? 4.025 -9.170 -12.053 1.00 84.38 110 PRO A C 1
ATOM 825 O O . PRO A 1 110 ? 4.496 -10.176 -12.567 1.00 84.38 110 PRO A O 1
ATOM 828 N N . ASP A 1 111 ? 2.777 -9.149 -11.594 1.00 84.00 111 ASP A N 1
ATOM 829 C CA . ASP A 1 111 ? 1.911 -10.338 -11.560 1.00 84.00 111 ASP A CA 1
ATOM 830 C C . ASP A 1 111 ? 0.707 -10.220 -12.503 1.00 84.00 111 ASP A C 1
ATOM 832 O O . ASP A 1 111 ? 0.251 -11.214 -13.065 1.00 84.00 111 ASP A O 1
ATOM 836 N N . ASN A 1 112 ? 0.223 -9.001 -12.739 1.00 88.00 112 ASN A N 1
ATOM 837 C CA . ASN A 1 112 ? -0.791 -8.709 -13.744 1.00 88.00 112 ASN A CA 1
ATOM 838 C C . ASN A 1 112 ? -0.568 -7.333 -14.391 1.00 88.00 112 ASN A C 1
ATOM 840 O O . ASN A 1 112 ? -0.037 -6.407 -13.774 1.00 88.00 112 ASN A O 1
ATOM 844 N N . VAL A 1 113 ? -0.996 -7.206 -15.648 1.00 89.69 113 VAL A N 1
ATOM 845 C CA . VAL A 1 113 ? -0.779 -6.009 -16.475 1.00 89.69 113 VAL A CA 1
ATOM 846 C C . VAL A 1 113 ? -1.474 -4.777 -15.894 1.00 89.69 113 VAL A C 1
ATOM 848 O O . VAL A 1 113 ? -0.863 -3.715 -15.835 1.00 89.69 113 VAL A O 1
ATOM 851 N N . GLU A 1 114 ? -2.714 -4.914 -15.425 1.00 91.00 114 GLU A N 1
ATOM 852 C CA . GLU A 1 114 ? -3.526 -3.807 -14.895 1.00 91.00 114 GLU A CA 1
ATOM 853 C C . GLU A 1 114 ? -2.852 -3.137 -13.689 1.00 91.00 114 GLU A C 1
ATOM 855 O O . GLU A 1 114 ? -2.715 -1.916 -13.632 1.00 91.00 114 GLU A O 1
ATOM 860 N N . SER A 1 115 ? -2.335 -3.938 -12.756 1.00 90.25 115 SER A N 1
ATOM 861 C CA . SER A 1 115 ? -1.601 -3.445 -11.586 1.00 90.25 115 SER A CA 1
ATOM 862 C C . SER A 1 115 ? -0.273 -2.809 -11.982 1.00 90.25 115 SER A C 1
ATOM 864 O O . SER A 1 115 ? 0.157 -1.842 -11.356 1.00 90.25 115 SER A O 1
ATOM 866 N N . CYS A 1 116 ? 0.368 -3.309 -13.042 1.00 91.94 116 CYS A N 1
ATOM 867 C CA . CYS A 1 116 ? 1.589 -2.710 -13.572 1.00 91.94 116 CYS A CA 1
ATOM 868 C C . CYS A 1 116 ? 1.335 -1.359 -14.252 1.00 91.94 116 CYS A C 1
ATOM 870 O O . CYS A 1 116 ? 2.170 -0.458 -14.135 1.00 91.94 116 CYS A O 1
ATOM 872 N N . GLN A 1 117 ? 0.193 -1.213 -14.933 1.00 92.31 117 GLN A N 1
ATOM 873 C CA . GLN A 1 117 ? -0.234 0.039 -15.569 1.00 92.31 117 GLN A CA 1
ATOM 874 C C . GLN A 1 117 ? -0.544 1.077 -14.508 1.00 92.31 117 GLN A C 1
ATOM 876 O O . GLN A 1 117 ? -0.055 2.200 -14.576 1.00 92.31 117 GLN A O 1
ATOM 881 N N . GLU A 1 118 ? -1.303 0.673 -13.494 1.00 93.88 118 GLU A N 1
ATOM 882 C CA . GLU A 1 118 ? -1.638 1.537 -12.373 1.00 93.88 118 GLU A CA 1
ATOM 883 C C . GLU A 1 118 ? -0.381 1.938 -11.590 1.00 93.88 118 GLU A C 1
ATOM 885 O O . GLU A 1 118 ? -0.226 3.106 -11.249 1.00 93.88 118 GLU A O 1
ATOM 890 N N . ALA A 1 119 ? 0.577 1.026 -11.389 1.00 93.25 119 ALA A N 1
ATOM 891 C CA . ALA A 1 119 ? 1.878 1.364 -10.813 1.00 93.25 119 ALA A CA 1
ATOM 892 C C . ALA A 1 119 ? 2.619 2.424 -11.644 1.00 93.25 119 ALA A C 1
ATOM 894 O O . ALA A 1 119 ? 3.095 3.412 -11.086 1.00 93.25 119 ALA A O 1
ATOM 895 N N . LEU A 1 120 ? 2.688 2.261 -12.969 1.00 93.25 120 LEU A N 1
ATOM 896 C CA . LEU A 1 120 ? 3.346 3.230 -13.847 1.00 93.25 120 LEU A CA 1
ATOM 897 C C . LEU A 1 120 ? 2.649 4.599 -13.808 1.00 93.25 120 LEU A C 1
ATOM 899 O O . LEU A 1 120 ? 3.317 5.621 -13.646 1.00 93.25 120 LEU A O 1
ATOM 903 N N . ARG A 1 121 ? 1.315 4.615 -13.885 1.00 94.94 121 ARG A N 1
ATOM 904 C CA . ARG A 1 121 ? 0.505 5.834 -13.793 1.00 94.94 121 ARG A CA 1
ATOM 905 C C . ARG A 1 121 ? 0.750 6.564 -12.475 1.00 94.94 121 ARG A C 1
ATOM 907 O O . ARG A 1 121 ? 0.967 7.770 -12.468 1.00 94.94 121 ARG A O 1
ATOM 914 N N . VAL A 1 122 ? 0.773 5.839 -11.358 1.00 93.88 122 VAL A N 1
ATOM 915 C CA . VAL A 1 122 ? 1.035 6.410 -10.028 1.00 93.88 122 VAL A CA 1
ATOM 916 C C . VAL A 1 122 ? 2.428 7.029 -9.963 1.00 93.88 122 VAL A C 1
ATOM 918 O O . VAL A 1 122 ? 2.566 8.162 -9.505 1.00 93.88 122 VAL A O 1
ATOM 921 N N . LEU A 1 123 ? 3.448 6.333 -10.471 1.00 92.81 123 LEU A N 1
ATOM 922 C CA . LEU A 1 123 ? 4.821 6.842 -10.510 1.00 92.81 123 LEU A CA 1
ATOM 923 C C . LEU A 1 123 ? 4.928 8.144 -11.324 1.00 92.81 123 LEU A C 1
ATOM 925 O O . LEU A 1 123 ? 5.568 9.094 -10.875 1.00 92.81 123 LEU A O 1
ATOM 929 N N . GLN A 1 124 ? 4.294 8.206 -12.497 1.00 92.00 124 GLN A N 1
ATOM 930 C CA . GLN A 1 124 ? 4.445 9.323 -13.438 1.00 92.00 124 GLN A CA 1
ATOM 931 C C . GLN A 1 124 ? 3.506 10.502 -13.155 1.00 92.00 124 GLN A C 1
ATOM 933 O O . GLN A 1 124 ? 3.922 11.657 -13.216 1.00 92.00 124 GLN A O 1
ATOM 938 N N . GLU A 1 125 ? 2.240 10.229 -12.854 1.00 92.50 125 GLU A N 1
ATOM 939 C CA . GLU A 1 125 ? 1.190 11.250 -12.810 1.00 92.50 125 GLU A CA 1
ATOM 940 C C . GLU A 1 125 ? 0.877 11.704 -11.385 1.00 92.50 125 GLU A C 1
ATOM 942 O O . GLU A 1 125 ? 0.772 12.907 -11.130 1.00 92.50 125 GLU A O 1
ATOM 947 N N . GLU A 1 126 ? 0.733 10.758 -10.451 1.00 92.12 126 GLU A N 1
ATOM 948 C CA . GLU A 1 126 ? 0.349 11.074 -9.069 1.00 92.12 126 GLU A CA 1
ATOM 949 C C . GLU A 1 126 ? 1.547 11.546 -8.255 1.00 92.12 126 GLU A C 1
ATOM 951 O O . GLU A 1 126 ? 1.515 12.609 -7.635 1.00 92.12 126 GLU A O 1
ATOM 956 N N . TRP A 1 127 ? 2.615 10.754 -8.260 1.00 93.62 127 TRP A N 1
ATOM 957 C CA . TRP A 1 127 ? 3.820 11.024 -7.482 1.00 93.62 127 TRP A CA 1
ATOM 958 C C . TRP A 1 127 ? 4.811 11.908 -8.216 1.00 93.62 127 TRP A C 1
ATOM 960 O O . TRP A 1 127 ? 5.674 12.496 -7.564 1.00 93.62 127 TRP A O 1
ATOM 970 N N . LYS A 1 128 ? 4.671 12.020 -9.544 1.00 90.81 128 LYS A N 1
ATOM 971 C CA . LYS A 1 128 ? 5.555 12.808 -10.411 1.00 90.81 128 LYS A CA 1
ATOM 972 C C . LYS A 1 128 ? 7.020 12.525 -10.090 1.00 90.81 128 LYS A C 1
ATOM 974 O O . LYS A 1 128 ? 7.805 13.448 -9.866 1.00 90.81 128 LYS A O 1
ATOM 979 N N . VAL A 1 129 ? 7.353 11.237 -9.988 1.00 89.38 129 VAL A N 1
ATOM 980 C CA . VAL A 1 129 ? 8.698 10.779 -9.643 1.00 89.38 129 VAL A CA 1
ATOM 981 C C . VAL A 1 129 ? 9.653 11.322 -10.699 1.00 89.38 129 VAL A C 1
ATOM 983 O O . VAL A 1 129 ? 9.593 10.929 -11.857 1.00 89.38 129 VAL A O 1
ATOM 986 N N . SER A 1 130 ? 10.516 12.252 -10.295 1.00 84.44 130 SER A N 1
ATOM 987 C CA . SER A 1 130 ? 11.493 12.890 -11.184 1.00 84.44 130 SER A CA 1
ATOM 988 C C . SER A 1 130 ? 12.693 11.997 -11.494 1.00 84.44 130 SER A C 1
ATOM 990 O O . SER A 1 130 ? 13.459 12.281 -12.412 1.00 84.44 130 SER A O 1
ATOM 992 N N . ASP A 1 131 ? 12.877 10.930 -10.717 1.00 87.75 131 ASP A N 1
ATOM 993 C CA . ASP A 1 131 ? 13.911 9.937 -10.956 1.00 87.75 131 ASP A CA 1
ATOM 994 C C . ASP A 1 131 ? 13.484 8.981 -12.080 1.00 87.75 131 ASP A C 1
ATOM 996 O O . ASP A 1 131 ? 12.869 7.934 -11.860 1.00 87.75 131 ASP A O 1
ATOM 1000 N N . GLU A 1 132 ? 13.844 9.352 -13.307 1.00 87.94 132 GLU A N 1
ATOM 1001 C CA . GLU A 1 132 ? 13.604 8.560 -14.518 1.00 87.94 132 GLU A CA 1
ATOM 1002 C C . GLU A 1 132 ? 14.222 7.153 -14.454 1.00 87.94 132 GLU A C 1
ATOM 1004 O O . GLU A 1 132 ? 13.774 6.247 -15.167 1.00 87.94 132 GLU A O 1
ATOM 1009 N N . SER A 1 133 ? 15.226 6.925 -13.596 1.00 91.25 133 SER A N 1
ATOM 1010 C CA . SER A 1 133 ? 15.829 5.599 -13.442 1.00 91.25 133 SER A CA 1
ATOM 1011 C C . SER A 1 133 ? 14.855 4.602 -12.808 1.00 91.25 133 SER A C 1
ATOM 1013 O O . SER A 1 133 ? 14.812 3.445 -13.229 1.00 91.25 133 SER A O 1
ATOM 1015 N N . LEU A 1 134 ? 13.998 5.054 -11.882 1.00 91.38 134 LEU A N 1
ATOM 1016 C CA . LEU A 1 134 ? 12.968 4.223 -11.253 1.00 91.38 134 LEU A CA 1
ATOM 1017 C C . LEU A 1 134 ? 11.867 3.840 -12.239 1.00 91.38 134 LEU A C 1
ATOM 1019 O O . LEU A 1 134 ? 11.455 2.680 -12.292 1.00 91.38 134 LEU A O 1
ATOM 1023 N N . ILE A 1 135 ? 11.422 4.799 -13.052 1.00 91.81 135 ILE A N 1
ATOM 1024 C CA . ILE A 1 135 ? 10.420 4.566 -14.099 1.00 91.81 135 ILE A CA 1
ATOM 1025 C C . ILE A 1 135 ? 10.978 3.594 -15.145 1.00 91.81 135 ILE A C 1
ATOM 1027 O O . ILE A 1 135 ? 10.305 2.635 -15.530 1.00 91.81 135 ILE A O 1
ATOM 1031 N N . SER A 1 136 ? 12.222 3.803 -15.574 1.00 92.31 136 SER A N 1
ATOM 1032 C CA . SER A 1 136 ? 12.894 2.944 -16.554 1.00 92.31 136 SER A CA 1
ATOM 1033 C C . SER A 1 136 ? 13.091 1.521 -16.029 1.00 92.31 136 SER A C 1
ATOM 1035 O O . SER A 1 136 ? 12.823 0.555 -16.743 1.00 92.31 136 SER A O 1
ATOM 1037 N N . GLU A 1 137 ? 13.510 1.375 -14.771 1.00 93.00 137 GLU A N 1
ATOM 1038 C CA . GLU A 1 137 ? 13.654 0.074 -14.116 1.00 93.00 137 GLU A CA 1
ATOM 1039 C C . GLU A 1 137 ? 12.307 -0.646 -13.994 1.00 93.00 137 GLU A C 1
ATOM 1041 O O . GLU A 1 137 ? 12.224 -1.843 -14.281 1.00 93.00 137 GLU A O 1
ATOM 1046 N N . TRP A 1 138 ? 11.235 0.073 -13.642 1.00 92.25 138 TRP A N 1
ATOM 1047 C CA . TRP A 1 138 ? 9.891 -0.498 -13.600 1.00 92.25 138 TRP A CA 1
ATOM 1048 C C . TRP A 1 138 ? 9.461 -1.035 -14.965 1.00 92.25 138 TRP A C 1
ATOM 1050 O O . TRP A 1 138 ? 9.132 -2.215 -15.093 1.00 92.25 138 TRP A O 1
ATOM 1060 N N . LYS A 1 139 ? 9.553 -0.204 -16.010 1.00 92.00 139 LYS A N 1
ATOM 1061 C CA . LYS A 1 139 ? 9.235 -0.597 -17.391 1.00 92.00 139 LYS A CA 1
ATOM 1062 C C . LYS A 1 139 ? 10.044 -1.812 -17.837 1.00 92.00 139 LYS A C 1
ATOM 1064 O O . LYS A 1 139 ? 9.490 -2.745 -18.416 1.00 92.00 139 LYS A O 1
ATOM 1069 N N . ARG A 1 140 ? 11.342 -1.847 -17.517 1.00 91.69 140 ARG A N 1
ATOM 1070 C CA . ARG A 1 140 ? 12.227 -2.979 -17.822 1.00 91.69 140 ARG A CA 1
ATOM 1071 C C . ARG A 1 140 ? 11.744 -4.275 -17.166 1.00 91.69 140 ARG A C 1
ATOM 1073 O O . ARG A 1 140 ? 11.717 -5.306 -17.835 1.00 91.69 140 ARG A O 1
ATOM 1080 N N . ARG A 1 141 ? 11.354 -4.236 -15.886 1.00 90.44 141 ARG A N 1
ATOM 1081 C CA . ARG A 1 141 ? 10.823 -5.406 -15.159 1.00 90.44 141 ARG A CA 1
ATOM 1082 C C . ARG A 1 141 ? 9.494 -5.882 -15.730 1.00 90.44 141 ARG A C 1
ATOM 1084 O O . ARG A 1 141 ? 9.340 -7.072 -15.988 1.00 90.44 141 ARG A O 1
ATOM 1091 N N . VAL A 1 142 ? 8.565 -4.960 -15.979 1.00 91.38 142 VAL A N 1
ATOM 1092 C CA . VAL A 1 142 ? 7.257 -5.280 -16.567 1.00 91.38 142 VAL A CA 1
ATOM 1093 C C . VAL A 1 142 ? 7.433 -5.910 -17.948 1.00 91.38 142 VAL A C 1
ATOM 1095 O O . VAL A 1 142 ? 6.844 -6.952 -18.209 1.00 91.38 142 VAL A O 1
ATOM 1098 N N . LYS A 1 143 ? 8.299 -5.357 -18.805 1.00 90.94 143 LYS A N 1
ATOM 1099 C CA . LYS A 1 143 ? 8.579 -5.913 -20.138 1.00 90.94 143 LYS A CA 1
ATOM 1100 C C . LYS A 1 143 ? 9.242 -7.290 -20.089 1.00 90.94 143 LYS A C 1
ATOM 1102 O O . LYS A 1 143 ? 8.967 -8.125 -20.943 1.00 90.94 143 LYS A O 1
ATOM 1107 N N . ALA A 1 144 ? 10.107 -7.538 -19.104 1.00 89.38 144 ALA A N 1
ATOM 1108 C CA . ALA A 1 144 ? 10.711 -8.855 -18.915 1.00 89.38 144 ALA A CA 1
ATOM 1109 C C . ALA A 1 144 ? 9.657 -9.928 -18.584 1.00 89.38 144 ALA A C 1
ATOM 1111 O O . ALA A 1 144 ? 9.776 -11.055 -19.055 1.00 89.38 144 ALA A O 1
ATOM 1112 N N . GLN A 1 145 ? 8.621 -9.564 -17.823 1.00 89.94 145 GLN A N 1
ATOM 1113 C CA . GLN A 1 145 ? 7.528 -10.467 -17.463 1.00 89.94 145 GLN A CA 1
ATOM 1114 C C . GLN A 1 145 ? 6.439 -10.565 -18.545 1.00 89.94 145 GLN A C 1
ATOM 1116 O O . GLN A 1 145 ? 5.884 -11.635 -18.786 1.00 89.94 145 GLN A O 1
ATOM 1121 N N . PHE A 1 146 ? 6.135 -9.452 -19.211 1.00 90.50 146 PHE A N 1
ATOM 1122 C CA . PHE A 1 146 ? 5.069 -9.317 -20.202 1.00 90.50 146 PHE A CA 1
ATOM 1123 C C . PHE A 1 146 ? 5.646 -8.799 -21.532 1.00 90.50 146 PHE A C 1
ATOM 1125 O O . PHE A 1 146 ? 5.433 -7.641 -21.900 1.00 90.50 146 PHE A O 1
ATOM 1132 N N . PRO A 1 147 ? 6.379 -9.638 -22.288 1.00 84.88 147 PRO A N 1
ATOM 1133 C CA . PRO A 1 147 ? 7.138 -9.202 -23.465 1.00 84.88 147 PRO A CA 1
ATOM 1134 C C . PRO A 1 147 ? 6.274 -8.719 -24.636 1.00 84.88 147 PRO A C 1
ATOM 1136 O O . PRO A 1 147 ? 6.793 -8.067 -25.536 1.00 84.88 147 PRO A O 1
ATOM 1139 N N . LEU A 1 148 ? 4.975 -9.034 -24.627 1.00 84.12 148 LEU A N 1
ATOM 1140 C CA . LEU A 1 148 ? 4.006 -8.640 -25.656 1.00 84.12 148 LEU A CA 1
ATOM 1141 C C . LEU A 1 148 ? 3.355 -7.270 -25.389 1.00 84.12 148 LEU A C 1
ATOM 1143 O O . LEU A 1 148 ? 2.495 -6.847 -26.158 1.00 84.12 148 LEU A O 1
ATOM 1147 N N . LEU A 1 149 ? 3.714 -6.586 -24.296 1.00 79.88 149 LEU A N 1
ATOM 1148 C CA . LEU A 1 149 ? 3.273 -5.213 -24.058 1.00 79.88 149 LEU A CA 1
ATOM 1149 C C . LEU A 1 149 ? 4.077 -4.249 -24.938 1.00 79.88 149 LEU A C 1
ATOM 1151 O O . LEU A 1 149 ? 5.175 -3.818 -24.581 1.00 79.88 149 LEU A O 1
ATOM 1155 N N . ASP A 1 150 ? 3.509 -3.903 -26.090 1.00 66.81 150 ASP A N 1
ATOM 1156 C CA . ASP A 1 150 ? 4.043 -2.870 -26.974 1.00 66.81 150 ASP A CA 1
ATOM 1157 C C . ASP A 1 150 ? 3.719 -1.460 -26.440 1.00 66.81 150 ASP A C 1
ATOM 1159 O O . ASP A 1 150 ? 2.613 -1.193 -25.969 1.00 66.81 150 ASP A O 1
ATOM 1163 N N . GLY A 1 151 ? 4.683 -0.535 -26.526 1.00 63.91 151 GLY A N 1
ATOM 1164 C CA . GLY A 1 151 ? 4.472 0.895 -26.240 1.00 63.91 151 GLY A CA 1
ATOM 1165 C C . GLY A 1 151 ? 4.679 1.363 -24.792 1.00 63.91 151 GLY A C 1
ATOM 1166 O O . GLY A 1 151 ? 4.283 2.483 -24.474 1.00 63.91 151 GLY A O 1
ATOM 1167 N N . TRP A 1 152 ? 5.296 0.545 -23.933 1.00 63.06 152 TRP A N 1
ATOM 1168 C CA . TRP A 1 152 ? 5.647 0.905 -22.550 1.00 63.06 152 TRP A CA 1
ATOM 1169 C C . TRP A 1 152 ? 7.036 1.520 -22.415 1.00 63.06 152 TRP A C 1
ATOM 1171 O O . TRP A 1 152 ? 8.014 0.934 -22.931 1.00 63.06 152 TRP A O 1
#

Sequence (152 aa):
GKSLMALQALFQARKVAAIDNHSEVFTRIVDFCSRPIPDDQPAVVQQVLKEQIPVLLNHASSVSDFVNSVAAEKEQQKCATRLAVAKALCQHGGKSPTEAAQFLVSGAEPDNVESCQEALRVLQEEWKVSDESLISEWKRRVKAQFPLLDGW

Organism: NCBI:txid33649

Secondary structure (DSSP, 8-state):
-HHHHHHHHHHHHHHHS-GGG-HHHHHHHHHHHTSPPPTTS-HHHHHHHHHHHHHHTTT-SSHHHHHHHHHHS-S--BHHHHHHHHHHHHHTS---HHHHHHHHHHH-B---HHHHHHHHHIIIIIS----HHHHHHHHHHHHHH-TT-TT-

Radius of gyration: 17.12 Å; chains: 1; bounding box: 40×28×50 Å

Foldseek 3Di:
DVLVVLLVVLVVVCVVDPLLADLPSLLSLLVSQVDDDDPPDDPVVVVVCVVCNCVSLVVDPGSLRSLVVVLVPLPLRELSNLLSSLVSCCVPVVDQNQVSLCSSLVRHQHDDDVSLVVNLCCCCPVRVPPPVVSSVSSVVNNCVVVVPDPPD

pLDDT: mean 88.26, std 7.5, range [60.5, 95.19]